Protein AF-A0A453S415-F1 (afdb_monomer)

Solvent-accessible surface area (backbone atoms only — not comparable to full-atom values): 5928 Å² total; per-residue (Å²): 113,71,65,60,36,51,50,51,43,56,59,54,68,76,46,88,59,88,37,27,46,44,53,34,50,50,31,50,41,46,22,54,35,24,46,52,50,15,52,54,25,48,53,48,25,58,62,27,58,77,66,74,37,78,68,34,51,55,50,24,53,54,28,44,54,52,15,53,52,27,42,52,50,20,51,55,32,45,54,49,33,74,67,45,59,64,55,66,85,78,68,97,76,81,76,94,73,77,98,81,78,81,78,80,86,128

Nearest PDB structures (foldseek):
  2gs4-assembly1_A  TM=6.309E-01  e=2.233E+00  Escherichia coli
  1g73-assembly2_B  TM=5.853E-01  e=7.847E+00  Homo sapiens
  4tx5-assembly1_A  TM=4.595E-01  e=7.391E+00  Homo sapiens

Organism: Aegilops tauschii subsp. strangulata (NCBI:txid200361)

InterPro domains:
  IPR038499 BRO1 domain superfamily [G3DSA:1.25.40.280] (1-100)
  IPR038898 BRO1 domain-containing protein BROX [PTHR23032] (1-88)

Mean predicted aligned error: 12.39 Å

Foldseek 3Di:
DLVVLVVVLVVLVPDPPQFLQSVLVNLVSLLVNLQVLLVVLQVLLVVLVVVVDPVSVVVSVVSNVRSVVSVVVSVVSVVVSVPRDRGGPPDDDDDDDDPDDDDDDD

Structure (mmCIF, N/CA/C/O backbone):
data_AF-A0A453S415-F1
#
_entry.id   AF-A0A453S415-F1
#
loop_
_atom_site.group_PDB
_atom_site.id
_atom_site.type_symbol
_atom_site.label_atom_id
_atom_site.label_alt_id
_atom_site.label_comp_id
_atom_site.label_asym_id
_atom_site.label_entity_id
_atom_site.label_seq_id
_atom_site.pdbx_PDB_ins_code
_atom_site.Cartn_x
_atom_site.Cartn_y
_atom_site.Cartn_z
_atom_site.occupancy
_atom_site.B_iso_or_equiv
_atom_site.auth_seq_id
_atom_site.auth_comp_id
_atom_site.auth_asym_id
_atom_site.auth_atom_id
_atom_site.pdbx_PDB_model_num
ATOM 1 N N . MET A 1 1 ? -5.369 11.070 -3.153 1.00 53.47 1 MET A N 1
ATOM 2 C CA . MET A 1 1 ? -3.952 10.673 -3.317 1.00 53.47 1 MET A CA 1
ATOM 3 C C . MET A 1 1 ? -3.764 9.194 -3.656 1.00 53.47 1 MET A C 1
ATOM 5 O O . MET A 1 1 ? -3.070 8.930 -4.623 1.00 53.47 1 MET A O 1
ATOM 9 N N . VAL A 1 2 ? -4.406 8.234 -2.969 1.00 54.69 2 VAL A N 1
ATOM 10 C CA . VAL A 1 2 ? -4.272 6.785 -3.282 1.00 54.69 2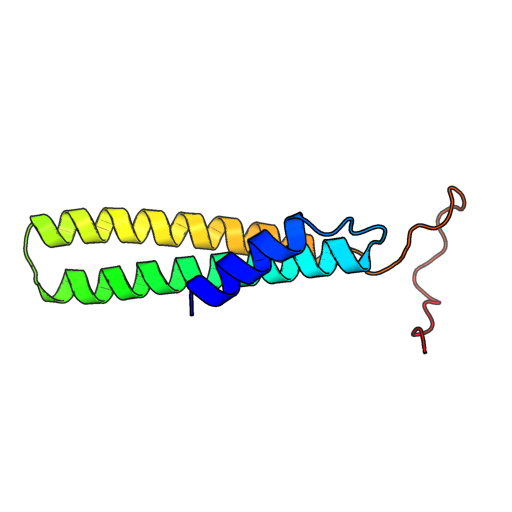 VAL A CA 1
ATOM 11 C C . VAL A 1 2 ? -4.640 6.440 -4.734 1.00 54.69 2 VAL A C 1
ATOM 13 O O . VAL A 1 2 ? -3.919 5.700 -5.395 1.00 54.69 2 VAL A O 1
ATOM 16 N N . LYS A 1 3 ? -5.708 7.053 -5.266 1.00 69.62 3 LYS A N 1
ATOM 17 C CA . LYS A 1 3 ? -6.169 6.831 -6.648 1.00 69.62 3 LYS A CA 1
ATOM 18 C C . LYS A 1 3 ? -5.131 7.210 -7.714 1.00 69.62 3 LYS A C 1
ATOM 20 O O . LYS A 1 3 ? -5.042 6.529 -8.722 1.00 69.62 3 LYS A O 1
ATOM 25 N N . CYS A 1 4 ? -4.330 8.253 -7.485 1.00 71.69 4 CYS A N 1
ATOM 26 C CA . CYS A 1 4 ? -3.330 8.705 -8.458 1.00 71.69 4 CYS A CA 1
ATOM 27 C C . CYS A 1 4 ? -2.174 7.703 -8.573 1.00 71.69 4 CYS A C 1
ATOM 29 O O . CYS A 1 4 ? -1.704 7.423 -9.668 1.00 71.69 4 CYS A O 1
ATOM 31 N N . TRP A 1 5 ? -1.759 7.127 -7.442 1.00 63.66 5 TRP A N 1
ATOM 32 C CA . TRP A 1 5 ? -0.700 6.119 -7.400 1.00 63.66 5 TRP A CA 1
ATOM 33 C C . TRP A 1 5 ? -1.160 4.762 -7.923 1.00 63.66 5 TRP A C 1
ATOM 35 O O . TRP A 1 5 ? -0.410 4.109 -8.636 1.00 63.66 5 TRP A O 1
ATOM 45 N N 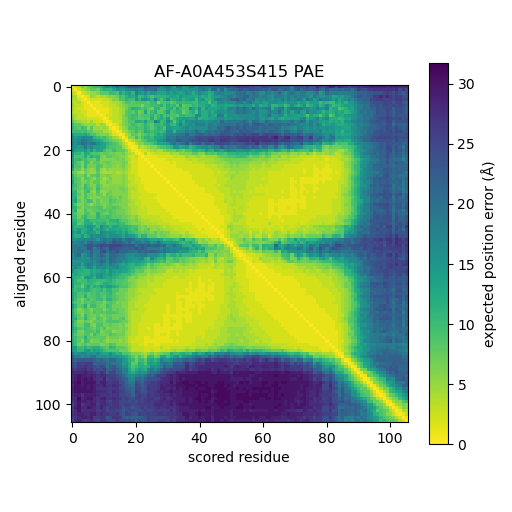. GLN A 1 6 ? -2.392 4.363 -7.599 1.00 73.44 6 GLN A N 1
ATOM 46 C CA . GLN A 1 6 ? -3.019 3.163 -8.154 1.00 73.44 6 GLN A CA 1
ATOM 47 C C . GLN A 1 6 ? -3.079 3.250 -9.687 1.00 73.44 6 GLN A C 1
ATOM 49 O O . GLN A 1 6 ? -2.571 2.371 -10.373 1.00 73.44 6 GLN A O 1
ATOM 54 N N . GLN A 1 7 ? -3.610 4.360 -10.211 1.00 79.62 7 GLN A N 1
ATOM 55 C CA . GLN A 1 7 ? -3.710 4.592 -11.650 1.00 79.62 7 GLN A CA 1
ATOM 56 C C . GLN A 1 7 ? -2.333 4.602 -12.321 1.00 79.62 7 GLN A C 1
ATOM 58 O O . GLN A 1 7 ? -2.167 4.002 -13.374 1.00 79.62 7 GLN A O 1
ATOM 63 N N . ALA A 1 8 ? -1.337 5.251 -11.712 1.00 74.00 8 ALA A N 1
ATOM 64 C CA . ALA A 1 8 ? 0.027 5.240 -12.230 1.00 74.00 8 ALA A CA 1
ATOM 65 C C . ALA A 1 8 ? 0.625 3.823 -12.246 1.00 74.00 8 ALA A C 1
ATOM 67 O O . ALA A 1 8 ? 1.288 3.462 -13.211 1.00 74.00 8 ALA A O 1
ATOM 68 N N . HIS A 1 9 ? 0.382 3.018 -11.208 1.00 71.12 9 HIS A N 1
ATOM 69 C CA . HIS A 1 9 ? 0.872 1.641 -11.124 1.00 71.12 9 HIS A CA 1
ATOM 70 C C . HIS A 1 9 ? 0.231 0.735 -12.184 1.00 71.12 9 HIS A C 1
ATOM 72 O O . HIS A 1 9 ? 0.935 -0.028 -12.839 1.00 71.12 9 HIS A O 1
ATOM 78 N N . GLU A 1 10 ? -1.084 0.842 -12.379 1.00 79.38 10 GLU A N 1
ATOM 79 C CA . GLU A 1 10 ? -1.820 0.082 -13.396 1.00 79.38 10 GLU A CA 1
ATOM 80 C C . GLU A 1 10 ? -1.405 0.508 -14.810 1.00 79.38 10 GLU A C 1
ATOM 82 O O . GLU A 1 10 ? -1.025 -0.332 -15.617 1.00 79.38 10 GLU A O 1
ATOM 87 N N . SER A 1 11 ? -1.342 1.814 -15.082 1.00 76.25 11 SER A N 1
ATOM 88 C CA . SER A 1 11 ? -0.927 2.330 -16.390 1.00 76.25 11 SER A CA 1
ATOM 89 C C . SER A 1 11 ? 0.508 1.969 -16.772 1.00 76.25 11 SER A C 1
ATOM 91 O O . SER A 1 11 ? 0.783 1.790 -17.952 1.00 76.25 11 SER A O 1
ATOM 93 N N . ILE A 1 12 ? 1.434 1.865 -15.811 1.00 69.94 12 ILE A N 1
ATOM 94 C CA . ILE A 1 12 ? 2.827 1.505 -16.112 1.00 69.94 12 ILE A CA 1
ATOM 95 C C . ILE A 1 12 ? 2.995 0.003 -16.379 1.00 69.94 12 ILE A C 1
ATOM 97 O O . ILE A 1 12 ? 3.953 -0.383 -17.043 1.00 69.94 12 ILE A O 1
ATOM 101 N N . ALA A 1 13 ? 2.081 -0.838 -15.880 1.00 66.88 13 ALA A N 1
ATOM 102 C CA . ALA A 1 13 ? 2.106 -2.281 -16.113 1.00 66.88 13 ALA A CA 1
ATOM 103 C C . ALA A 1 13 ? 1.750 -2.646 -17.564 1.00 66.88 13 ALA A C 1
ATOM 105 O O . ALA A 1 13 ? 2.242 -3.653 -18.070 1.00 66.88 13 ALA A O 1
ATOM 106 N N . ASP A 1 14 ? 0.952 -1.808 -18.232 1.00 66.88 14 ASP A N 1
ATOM 107 C CA . ASP A 1 14 ? 0.510 -2.006 -19.619 1.00 66.88 14 ASP A CA 1
ATOM 108 C C . ASP A 1 14 ? 1.526 -1.510 -20.665 1.00 66.88 14 ASP A C 1
ATOM 110 O O . ASP A 1 14 ? 1.360 -1.741 -21.865 1.00 66.88 14 ASP A O 1
ATOM 114 N N . ILE A 1 15 ? 2.590 -0.822 -20.238 1.00 65.94 15 ILE A N 1
ATOM 115 C CA . ILE A 1 15 ? 3.636 -0.334 -21.138 1.00 65.94 15 ILE A CA 1
ATOM 116 C C . ILE A 1 15 ? 4.702 -1.432 -21.265 1.00 65.94 15 ILE A C 1
ATOM 118 O O . ILE A 1 15 ? 5.246 -1.866 -20.249 1.00 65.94 15 ILE A O 1
ATOM 122 N N . PRO A 1 16 ? 5.061 -1.886 -22.482 1.00 62.00 16 PRO A N 1
ATOM 123 C CA . PRO A 1 16 ? 6.196 -2.781 -22.671 1.00 62.00 16 PRO A CA 1
ATOM 124 C C . PRO A 1 16 ? 7.492 -2.011 -22.389 1.00 62.00 16 PRO A C 1
ATOM 126 O O . PRO A 1 16 ? 8.071 -1.363 -23.261 1.00 62.00 16 PRO A O 1
ATOM 129 N N . LEU A 1 17 ? 7.920 -2.045 -21.130 1.00 63.75 17 LEU A N 1
ATOM 130 C CA . LEU A 1 17 ? 9.135 -1.407 -20.641 1.00 63.75 17 LEU A CA 1
ATOM 131 C C . LEU A 1 17 ? 10.342 -2.233 -21.108 1.00 63.75 17 LEU A C 1
ATOM 133 O O . LEU A 1 17 ? 10.775 -3.175 -20.455 1.00 63.75 17 LEU A O 1
ATOM 137 N N . LEU A 1 18 ? 10.833 -1.901 -22.301 1.00 58.69 18 LEU A N 1
ATOM 138 C CA . LEU A 1 18 ? 11.914 -2.591 -23.015 1.00 58.69 18 LEU A CA 1
ATOM 139 C C . LEU A 1 18 ? 13.324 -2.302 -22.452 1.00 58.69 18 LEU A C 1
ATOM 141 O O . LEU A 1 18 ? 14.306 -2.759 -23.034 1.00 58.69 18 LEU A O 1
ATOM 145 N N . ASP A 1 19 ? 13.457 -1.548 -21.355 1.00 65.44 19 ASP A N 1
ATOM 146 C CA . ASP A 1 19 ? 14.748 -1.184 -20.764 1.00 65.44 19 ASP A CA 1
ATOM 147 C C . ASP A 1 19 ? 14.751 -1.093 -19.223 1.00 65.44 19 ASP A C 1
ATOM 149 O O . ASP A 1 19 ? 13.713 -1.059 -18.558 1.00 65.44 19 ASP A O 1
ATOM 153 N N . GLY A 1 20 ? 15.959 -1.060 -18.640 1.00 66.44 20 GLY A N 1
ATOM 154 C CA . GLY A 1 20 ? 16.168 -0.979 -17.188 1.00 66.44 20 GLY A CA 1
ATOM 155 C C . GLY A 1 20 ? 15.611 0.299 -16.548 1.00 66.44 20 GLY A C 1
ATOM 156 O O . GLY A 1 20 ? 15.290 0.305 -15.357 1.00 66.44 20 GLY A O 1
ATOM 157 N N . TRP A 1 21 ? 15.418 1.367 -17.331 1.00 72.06 21 TRP A N 1
ATOM 158 C CA . TRP A 1 21 ? 14.755 2.584 -16.868 1.00 72.06 21 TRP A CA 1
ATOM 159 C C . TRP A 1 21 ? 13.283 2.343 -16.582 1.00 72.06 21 TRP A C 1
ATOM 161 O O . TRP A 1 21 ? 12.799 2.771 -15.532 1.00 72.06 21 TRP A O 1
ATOM 171 N N . GLY A 1 22 ? 12.571 1.658 -17.472 1.00 79.94 22 GLY A N 1
ATOM 172 C CA . GLY A 1 22 ? 11.166 1.349 -17.259 1.00 79.94 22 GLY A CA 1
ATOM 173 C C . GLY A 1 22 ? 10.935 0.528 -15.989 1.00 79.94 22 GLY A C 1
ATOM 174 O O . GLY A 1 22 ? 10.125 0.911 -15.142 1.00 79.94 22 GLY A O 1
ATOM 175 N N . GLU A 1 23 ? 11.722 -0.528 -15.779 1.00 81.06 23 GLU A N 1
ATOM 176 C CA . GLU A 1 23 ? 11.606 -1.343 -14.564 1.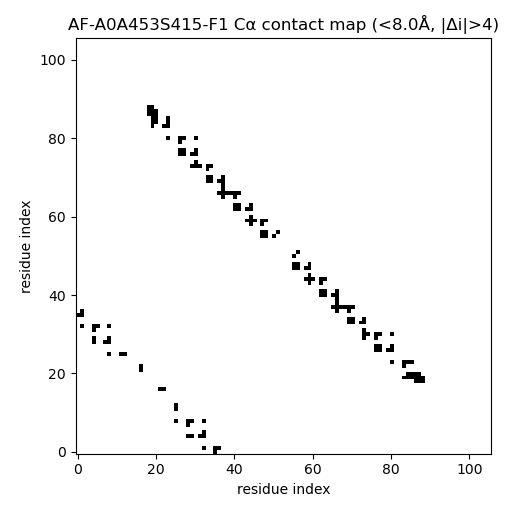00 81.06 23 GLU A CA 1
ATOM 177 C C . GLU A 1 23 ? 11.905 -0.538 -13.291 1.00 81.06 23 GLU A C 1
ATOM 179 O O . GLU A 1 23 ? 11.175 -0.623 -12.299 1.00 81.06 23 GLU A O 1
ATOM 184 N N . LYS A 1 24 ? 12.924 0.328 -13.327 1.00 86.56 24 LYS A N 1
ATOM 185 C CA . LYS A 1 24 ? 13.242 1.220 -12.207 1.00 86.56 24 LYS A CA 1
ATOM 186 C C . LYS A 1 24 ? 12.092 2.194 -11.906 1.00 86.56 24 LYS A C 1
ATOM 188 O O . LYS A 1 24 ? 11.764 2.406 -10.738 1.00 86.56 24 LYS A O 1
ATOM 193 N N . HIS A 1 25 ? 11.428 2.743 -12.925 1.00 86.62 25 HIS A N 1
ATOM 194 C CA . HIS A 1 25 ? 10.246 3.595 -12.735 1.00 86.62 25 HIS A CA 1
ATOM 195 C C . HIS A 1 25 ? 9.059 2.820 -12.152 1.00 86.62 25 HIS A C 1
ATOM 197 O O . HIS A 1 25 ? 8.387 3.324 -11.249 1.00 86.62 25 HIS A O 1
ATOM 203 N N . ARG A 1 26 ? 8.825 1.581 -12.599 1.00 86.19 26 ARG A N 1
ATOM 204 C CA . ARG A 1 26 ? 7.775 0.714 -12.044 1.00 86.19 26 ARG A CA 1
ATOM 205 C C . ARG A 1 26 ? 7.992 0.459 -10.554 1.00 86.19 26 ARG A C 1
ATOM 207 O O . ARG A 1 26 ? 7.060 0.615 -9.762 1.00 86.19 26 ARG A O 1
ATOM 214 N N . LEU A 1 27 ? 9.227 0.147 -10.160 1.00 90.56 27 LEU A N 1
ATOM 215 C CA . LEU A 1 27 ? 9.602 -0.031 -8.756 1.00 90.56 27 LEU A CA 1
ATOM 216 C C . LEU A 1 27 ? 9.379 1.249 -7.938 1.00 90.56 27 LEU A C 1
ATOM 218 O O . LEU A 1 27 ? 8.841 1.176 -6.836 1.00 90.56 27 LEU A O 1
ATOM 222 N N . PHE A 1 28 ? 9.702 2.426 -8.484 1.00 90.31 28 PHE A N 1
ATOM 223 C CA . PHE A 1 28 ? 9.446 3.702 -7.809 1.00 90.31 28 PHE A CA 1
ATOM 224 C C . PHE A 1 2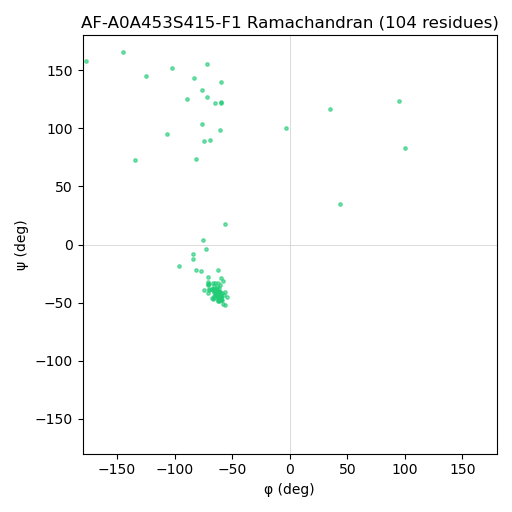8 ? 7.953 3.954 -7.562 1.00 90.31 28 PHE A C 1
ATOM 226 O O . PHE A 1 28 ? 7.548 4.283 -6.445 1.00 90.31 28 PHE A O 1
ATOM 233 N N . VAL A 1 29 ? 7.121 3.773 -8.593 1.00 90.56 29 VAL A N 1
ATOM 234 C CA . VAL A 1 29 ? 5.668 3.973 -8.494 1.00 90.56 29 VAL A CA 1
ATOM 235 C C . VAL A 1 29 ? 5.058 2.986 -7.502 1.00 90.56 29 VAL A C 1
ATOM 237 O O . VAL A 1 29 ? 4.269 3.389 -6.644 1.00 90.56 29 VAL A O 1
ATOM 240 N N . LYS A 1 30 ? 5.467 1.711 -7.558 1.00 91.00 30 LYS A N 1
ATOM 241 C CA . LYS A 1 30 ? 5.032 0.691 -6.600 1.00 91.00 30 LYS A CA 1
ATOM 242 C C . LYS A 1 30 ? 5.446 1.056 -5.172 1.00 91.00 30 LYS A C 1
ATOM 244 O O . LYS A 1 30 ? 4.608 1.014 -4.274 1.00 91.00 30 LYS A O 1
ATOM 249 N N . TRP A 1 31 ? 6.694 1.472 -4.956 1.00 93.62 31 TRP A N 1
ATOM 250 C CA . TRP A 1 31 ? 7.179 1.893 -3.640 1.00 93.62 31 TRP A CA 1
ATOM 251 C C . TRP A 1 31 ? 6.310 3.020 -3.062 1.00 93.62 31 TRP A C 1
ATOM 253 O O . TRP A 1 31 ? 5.779 2.886 -1.956 1.00 93.62 31 TRP A O 1
ATOM 263 N N . LYS A 1 32 ? 6.080 4.094 -3.827 1.00 92.81 32 LYS A N 1
ATOM 264 C CA . LYS A 1 32 ? 5.276 5.235 -3.365 1.00 92.81 32 LYS A CA 1
ATOM 265 C C . LYS A 1 32 ? 3.806 4.904 -3.153 1.00 92.81 32 LYS A C 1
ATOM 267 O O . LYS A 1 32 ? 3.206 5.417 -2.208 1.00 92.81 32 LYS A O 1
ATOM 272 N N . HIS A 1 33 ? 3.242 4.003 -3.952 1.00 89.38 33 HIS A N 1
ATOM 273 C CA . HIS A 1 33 ? 1.900 3.488 -3.711 1.00 89.38 33 HIS A CA 1
ATOM 274 C C . HIS A 1 33 ? 1.798 2.765 -2.356 1.00 89.38 33 HIS A C 1
ATOM 276 O O . HIS A 1 33 ? 0.902 3.066 -1.564 1.00 89.38 33 HIS A O 1
ATOM 282 N N . MET A 1 34 ? 2.740 1.865 -2.053 1.00 91.94 34 MET A N 1
ATOM 283 C CA . MET A 1 34 ? 2.743 1.104 -0.797 1.00 91.94 34 MET A CA 1
ATOM 284 C C . MET A 1 34 ? 3.012 1.989 0.426 1.00 91.94 34 MET A C 1
ATOM 286 O O . MET A 1 34 ? 2.361 1.826 1.457 1.00 91.94 34 MET A O 1
ATOM 290 N N . GLU A 1 35 ? 3.908 2.974 0.304 1.00 92.44 35 GLU A N 1
ATOM 291 C CA . GLU A 1 35 ? 4.162 3.986 1.340 1.00 92.44 35 GLU A CA 1
ATOM 292 C C . GLU A 1 35 ? 2.891 4.798 1.653 1.00 92.44 35 GLU A C 1
ATOM 294 O O . GLU A 1 35 ? 2.506 4.944 2.814 1.00 92.44 35 GLU A O 1
ATOM 299 N N . ALA A 1 36 ? 2.169 5.242 0.618 1.00 92.69 36 ALA A N 1
ATOM 300 C CA . ALA A 1 36 ? 0.908 5.961 0.782 1.00 92.69 36 ALA A CA 1
ATOM 301 C C . ALA A 1 36 ? -0.200 5.086 1.396 1.00 92.69 36 ALA A C 1
ATOM 303 O O . ALA A 1 36 ? -0.981 5.568 2.220 1.00 92.69 36 ALA A O 1
ATOM 304 N N . LYS A 1 37 ? -0.271 3.803 1.018 1.00 93.69 37 LYS A N 1
ATOM 305 C CA . LYS A 1 37 ? -1.229 2.834 1.571 1.00 93.69 37 LYS A CA 1
ATOM 306 C C . LYS A 1 37 ? -0.971 2.582 3.061 1.00 93.69 37 LYS A C 1
ATOM 308 O O . LYS A 1 37 ? -1.916 2.614 3.847 1.00 93.69 37 LYS A O 1
ATOM 313 N N . ALA A 1 38 ? 0.293 2.421 3.459 1.00 95.50 38 ALA A N 1
ATOM 314 C CA . ALA A 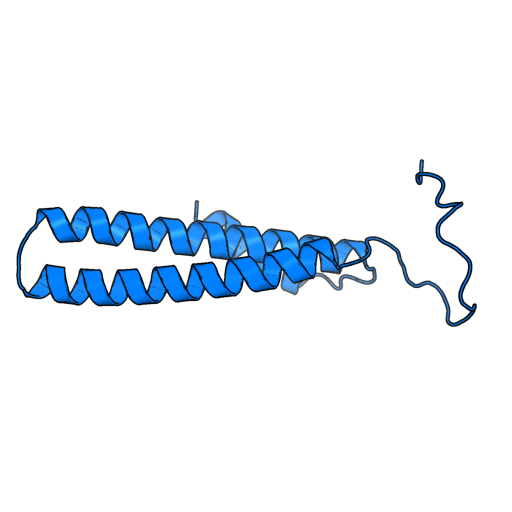1 38 ? 0.680 2.279 4.863 1.00 95.50 38 ALA A CA 1
ATOM 315 C C . ALA A 1 38 ? 0.274 3.506 5.696 1.00 95.50 38 ALA A C 1
ATOM 317 O O . ALA A 1 38 ? -0.366 3.361 6.738 1.00 95.50 38 ALA A O 1
ATOM 318 N N . ALA A 1 39 ? 0.570 4.715 5.204 1.00 94.31 39 ALA A N 1
ATOM 319 C CA . ALA A 1 39 ? 0.186 5.955 5.877 1.00 94.31 39 ALA A CA 1
ATOM 320 C C . ALA A 1 39 ? -1.339 6.085 6.027 1.00 94.31 39 ALA A C 1
ATOM 322 O O . ALA A 1 39 ? -1.826 6.435 7.100 1.00 94.31 39 ALA A O 1
ATOM 323 N N . ALA A 1 40 ? -2.106 5.760 4.980 1.00 94.25 40 ALA A N 1
ATOM 324 C CA . ALA A 1 40 ? -3.566 5.825 5.021 1.00 94.25 40 ALA A CA 1
ATOM 325 C C . ALA A 1 40 ? -4.164 4.916 6.107 1.00 94.25 40 ALA A C 1
ATOM 327 O O . ALA A 1 40 ? -5.038 5.356 6.854 1.00 94.25 40 ALA A O 1
ATOM 328 N N . TYR A 1 41 ? -3.673 3.679 6.233 1.00 94.31 41 TYR A N 1
ATOM 329 C CA . TYR A 1 41 ? -4.115 2.779 7.298 1.00 94.31 41 TYR A CA 1
ATOM 330 C C . TYR A 1 41 ? -3.697 3.261 8.687 1.00 94.31 41 TYR A C 1
ATOM 332 O O . TYR A 1 41 ? -4.501 3.191 9.611 1.00 94.31 41 TYR A O 1
ATOM 340 N N . TYR A 1 42 ? -2.491 3.813 8.835 1.00 92.75 42 TYR A N 1
ATOM 341 C CA . TYR A 1 42 ? -2.044 4.372 10.111 1.00 92.75 42 TYR A CA 1
ATOM 342 C C . TYR A 1 42 ? -2.924 5.546 10.570 1.00 92.75 42 TYR A C 1
ATOM 344 O O . TYR A 1 42 ? -3.370 5.583 11.714 1.00 92.75 42 TYR A O 1
ATOM 352 N N . TYR A 1 43 ? -3.268 6.473 9.670 1.00 91.44 43 TYR A N 1
ATOM 353 C CA . TYR A 1 43 ? -4.213 7.547 9.994 1.00 91.44 43 TYR A CA 1
ATOM 354 C C . TYR A 1 43 ? -5.620 7.022 10.290 1.00 91.44 43 TYR A C 1
ATOM 356 O O . TYR A 1 43 ? -6.315 7.576 11.138 1.00 91.44 43 TYR A O 1
ATOM 364 N N . HIS A 1 44 ? -6.041 5.938 9.635 1.00 91.06 44 HIS A N 1
ATOM 365 C CA . HIS A 1 44 ? -7.319 5.305 9.941 1.00 91.06 44 HIS A CA 1
ATOM 366 C C . HIS A 1 44 ? -7.360 4.745 11.370 1.00 91.06 44 HIS A C 1
ATOM 368 O O . HIS A 1 44 ? -8.379 4.897 12.039 1.00 91.06 44 HIS A O 1
ATOM 374 N N . VAL A 1 45 ? -6.254 4.172 11.862 1.00 91.25 45 VAL A N 1
ATOM 375 C CA . VAL A 1 45 ? -6.119 3.736 13.264 1.00 91.25 45 VAL A CA 1
ATOM 376 C C . VAL A 1 45 ? -6.326 4.905 14.225 1.00 91.25 45 VAL A C 1
ATOM 378 O O . VAL A 1 45 ? -7.122 4.773 15.147 1.00 91.25 45 VAL A O 1
ATOM 381 N N . LEU A 1 46 ? -5.680 6.053 13.980 1.00 87.06 46 LEU A N 1
ATOM 382 C CA . LEU A 1 46 ? -5.813 7.242 14.834 1.00 87.06 46 LEU A CA 1
ATOM 383 C C . LEU A 1 46 ? -7.271 7.719 14.933 1.00 87.06 46 LEU A C 1
ATOM 385 O O . LEU A 1 46 ? -7.747 8.012 16.022 1.00 87.06 46 LEU A O 1
ATOM 389 N N . ILE A 1 47 ? -8.001 7.716 13.814 1.00 88.56 47 ILE A N 1
ATOM 390 C CA . ILE A 1 47 ? -9.426 8.088 13.783 1.00 88.56 47 ILE A CA 1
ATOM 391 C C . ILE A 1 47 ? -10.291 7.067 14.540 1.00 88.56 47 ILE A C 1
ATOM 393 O O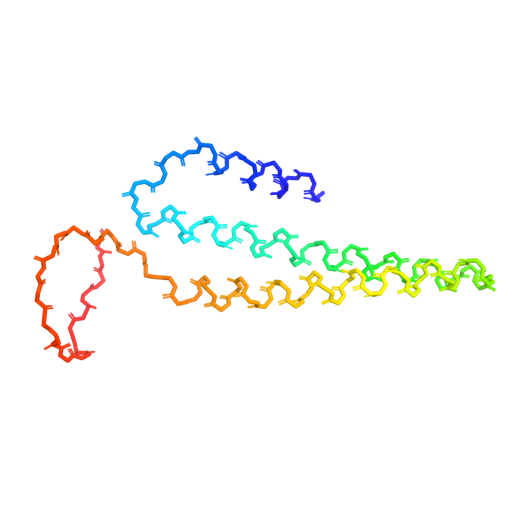 . ILE A 1 47 ? -11.265 7.425 15.199 1.00 88.56 47 ILE A O 1
ATOM 397 N N . LEU A 1 48 ? -9.976 5.774 14.430 1.00 83.12 48 LEU A N 1
ATOM 398 C CA . LEU A 1 48 ? -10.739 4.721 15.102 1.00 83.12 48 LEU A CA 1
ATOM 399 C C . LEU A 1 48 ? -10.524 4.719 16.621 1.00 83.12 48 LEU A C 1
ATOM 401 O O . LEU A 1 48 ? -11.474 4.429 17.358 1.00 83.12 48 LEU A O 1
ATOM 405 N N . ASP A 1 49 ? -9.320 5.066 17.076 1.00 73.75 49 ASP A N 1
ATOM 406 C CA . ASP A 1 49 ? -8.956 5.146 18.494 1.00 73.75 49 ASP A CA 1
ATOM 407 C C . ASP A 1 49 ? -9.771 6.223 19.237 1.00 73.75 49 ASP A C 1
ATOM 409 O O . ASP A 1 49 ? -10.260 5.986 20.341 1.00 73.75 49 ASP A O 1
ATOM 413 N N . GLU A 1 50 ? -10.072 7.350 18.577 1.00 75.56 50 GLU A N 1
ATOM 414 C CA . GLU A 1 50 ? -10.897 8.435 19.139 1.00 75.56 50 GLU A CA 1
ATOM 415 C C . GLU A 1 50 ? -12.318 7.993 19.536 1.00 75.56 50 GLU A C 1
ATOM 417 O O . GLU A 1 50 ? -12.920 8.557 20.449 1.00 75.56 50 GLU A O 1
ATOM 422 N N . SER A 1 51 ? -12.871 6.974 18.871 1.00 72.25 51 SER A N 1
ATOM 423 C CA . SER A 1 51 ? -14.247 6.515 19.116 1.00 72.25 51 SER A CA 1
ATOM 424 C C . SER A 1 51 ? -14.392 5.528 20.286 1.00 72.25 51 SER A C 1
ATOM 426 O O . SER A 1 51 ? -15.514 5.284 20.725 1.00 72.25 51 SER A O 1
ATOM 428 N N . ASN A 1 52 ? -13.281 4.976 20.797 1.00 68.19 52 ASN A N 1
ATOM 429 C CA . ASN A 1 52 ? -13.158 4.155 22.016 1.00 68.19 52 ASN A CA 1
ATOM 430 C C . ASN A 1 52 ? -14.233 3.057 22.240 1.00 68.19 52 ASN A C 1
ATOM 432 O O . ASN A 1 52 ? -14.638 2.768 23.366 1.00 68.19 52 ASN A O 1
ATOM 436 N N . THR A 1 53 ? -14.713 2.426 21.163 1.00 82.44 53 THR A N 1
ATOM 437 C CA . THR A 1 53 ? -15.648 1.287 21.217 1.00 82.44 53 THR A CA 1
ATOM 438 C C . THR A 1 53 ? -14.914 -0.034 20.968 1.00 82.44 53 THR A C 1
ATOM 440 O O . THR A 1 53 ? -13.958 -0.081 20.200 1.00 82.44 53 THR A O 1
ATOM 443 N N . GLU A 1 54 ? -15.391 -1.164 21.503 1.00 79.94 54 GLU A N 1
ATOM 444 C CA . GLU A 1 54 ? -14.781 -2.480 21.202 1.00 79.94 54 GLU A CA 1
ATOM 445 C C . GLU A 1 54 ? -14.762 -2.808 19.696 1.00 79.94 54 GLU A C 1
ATOM 447 O O . GLU A 1 54 ? -13.882 -3.515 19.194 1.00 79.94 54 GLU A O 1
ATOM 452 N N . LYS A 1 55 ? -15.758 -2.311 18.952 1.00 79.31 55 LYS A N 1
ATOM 453 C CA . LYS A 1 55 ? -15.833 -2.480 17.498 1.00 79.31 55 LYS A CA 1
ATOM 454 C C . LYS A 1 55 ? -14.767 -1.644 16.790 1.00 79.31 55 LYS A C 1
ATOM 456 O O . LYS A 1 55 ? -14.148 -2.143 15.851 1.00 79.31 55 LYS A O 1
ATOM 461 N N . SER A 1 56 ? -14.542 -0.407 17.232 1.00 81.69 56 SER A N 1
ATOM 462 C CA . SER A 1 56 ? -13.498 0.452 16.673 1.00 81.69 56 SER A CA 1
ATOM 463 C C . SER A 1 56 ? -12.101 -0.038 17.038 1.00 81.69 56 SER A C 1
ATOM 465 O O . SER A 1 56 ? -11.231 -0.009 16.177 1.00 81.69 56 SER A O 1
ATOM 467 N N . GLN A 1 57 ? -11.907 -0.617 18.226 1.00 85.62 57 GLN A N 1
ATOM 468 C CA . GLN A 1 57 ? -10.654 -1.278 18.610 1.00 85.62 57 GLN A CA 1
ATOM 469 C C . GLN A 1 57 ? -10.325 -2.465 17.697 1.00 85.62 57 GLN A C 1
ATOM 471 O O . GLN A 1 57 ? -9.217 -2.558 17.174 1.00 85.62 57 GLN A O 1
ATOM 476 N N . ARG A 1 58 ? -11.291 -3.355 17.429 1.00 87.38 58 ARG A N 1
ATOM 477 C CA . ARG A 1 58 ? -11.086 -4.467 16.481 1.00 87.38 58 ARG A CA 1
ATOM 478 C C . ARG A 1 58 ? -10.756 -3.975 15.070 1.00 87.38 58 ARG A C 1
ATOM 480 O O . ARG A 1 58 ? -9.872 -4.532 14.422 1.00 87.38 58 ARG A O 1
ATOM 487 N N . ALA A 1 59 ? -11.435 -2.928 14.605 1.00 89.62 59 ALA A N 1
ATOM 488 C CA . ALA A 1 59 ? -11.137 -2.312 13.314 1.00 89.62 59 ALA A CA 1
ATOM 489 C C . ALA A 1 59 ? -9.744 -1.651 13.292 1.00 89.62 59 ALA A C 1
ATOM 491 O O . ALA A 1 59 ? -9.031 -1.775 12.299 1.00 89.62 59 ALA A O 1
ATOM 492 N N . ALA A 1 60 ? -9.330 -1.015 14.391 1.00 90.75 60 ALA A N 1
ATOM 493 C CA . ALA A 1 60 ? -8.018 -0.394 14.538 1.00 90.75 60 ALA A CA 1
ATOM 494 C C . ALA A 1 60 ? -6.897 -1.441 14.482 1.00 90.75 60 ALA A C 1
ATOM 496 O O . ALA A 1 60 ? -5.916 -1.249 13.770 1.00 90.75 60 ALA A O 1
ATOM 497 N N . VAL A 1 61 ? -7.071 -2.594 15.135 1.00 92.25 61 VAL A N 1
ATOM 498 C CA . VAL A 1 61 ? -6.112 -3.710 15.049 1.00 92.25 61 VAL A CA 1
ATOM 499 C C . VAL A 1 61 ? -5.966 -4.210 13.607 1.00 92.25 61 VAL A C 1
ATOM 501 O O . VAL A 1 61 ? -4.846 -4.373 13.127 1.00 92.25 61 VAL A O 1
ATOM 504 N N . ALA A 1 62 ? -7.073 -4.403 12.883 1.00 93.44 62 ALA A N 1
ATOM 505 C CA . ALA A 1 62 ? -7.027 -4.842 11.484 1.00 93.44 62 ALA A CA 1
ATOM 506 C C . ALA A 1 62 ? -6.370 -3.799 10.556 1.00 93.44 62 ALA A C 1
ATOM 508 O O . ALA A 1 62 ? -5.596 -4.145 9.656 1.00 93.44 62 ALA A O 1
ATOM 509 N N . ALA A 1 63 ? -6.645 -2.511 10.784 1.00 92.81 63 ALA A N 1
ATOM 510 C CA . ALA A 1 63 ? -6.014 -1.419 10.051 1.00 92.81 63 ALA A CA 1
ATOM 511 C C . ALA A 1 63 ? -4.506 -1.344 10.338 1.00 92.81 63 ALA A C 1
ATOM 513 O O . ALA A 1 63 ? -3.721 -1.187 9.405 1.00 92.81 63 ALA A O 1
ATOM 514 N N . LEU A 1 64 ? -4.084 -1.541 11.591 1.00 95.12 64 LEU A N 1
ATOM 515 C CA . LEU A 1 64 ? -2.670 -1.574 11.964 1.00 95.12 64 LEU A CA 1
ATOM 516 C C . LEU A 1 64 ? -1.930 -2.726 11.272 1.00 95.12 64 LEU A C 1
ATOM 518 O O . LEU A 1 64 ? -0.885 -2.500 10.666 1.00 95.12 64 LEU A O 1
ATOM 522 N N . GLN A 1 65 ? -2.507 -3.931 11.268 1.00 96.62 65 GLN A N 1
ATOM 523 C CA . GLN A 1 65 ? -1.948 -5.080 10.543 1.00 96.62 65 GLN A CA 1
ATOM 524 C C . GLN A 1 65 ? -1.776 -4.780 9.044 1.00 96.62 65 GLN A C 1
ATOM 526 O O . GLN A 1 65 ? -0.725 -5.056 8.465 1.00 96.62 65 GLN A O 1
ATOM 531 N N . SER A 1 66 ? -2.775 -4.138 8.430 1.00 95.75 66 SER A N 1
ATOM 532 C CA . SER A 1 66 ? -2.725 -3.736 7.016 1.00 95.75 66 SER A CA 1
ATOM 533 C C . SER A 1 66 ? -1.658 -2.662 6.742 1.00 95.75 66 SER A C 1
ATOM 535 O O . SER A 1 66 ? -1.008 -2.672 5.689 1.00 95.75 66 SER A O 1
ATOM 537 N N . ALA A 1 67 ? -1.454 -1.733 7.685 1.00 95.69 67 ALA A N 1
ATOM 538 C CA . ALA A 1 67 ? -0.405 -0.717 7.613 1.00 95.69 67 ALA A CA 1
ATOM 539 C C . ALA A 1 67 ? 0.991 -1.350 7.675 1.00 95.69 67 ALA A C 1
ATOM 541 O O . ALA A 1 67 ? 1.856 -1.020 6.863 1.00 95.69 67 ALA A O 1
ATOM 542 N N . GLU A 1 68 ? 1.201 -2.281 8.607 1.00 97.06 68 GLU A N 1
ATOM 543 C CA . GLU A 1 68 ? 2.473 -2.980 8.796 1.00 97.06 68 GLU A CA 1
ATOM 544 C C . GLU A 1 68 ? 2.857 -3.834 7.588 1.00 97.06 68 GLU A C 1
ATOM 546 O O . GLU A 1 68 ? 4.018 -3.819 7.168 1.00 97.06 68 GLU A O 1
ATOM 551 N N . GLU A 1 69 ? 1.894 -4.544 6.999 1.00 97.25 69 GLU A N 1
ATOM 552 C CA . GLU A 1 69 ? 2.104 -5.311 5.772 1.00 97.25 69 GLU A CA 1
ATOM 553 C C . GLU A 1 69 ? 2.506 -4.393 4.612 1.00 97.25 69 GLU A C 1
ATOM 555 O O . GLU A 1 69 ? 3.534 -4.614 3.967 1.00 97.25 69 GLU A O 1
ATOM 560 N N . SER A 1 70 ? 1.760 -3.301 4.415 1.00 94.31 70 SER A N 1
ATOM 561 C CA . SER A 1 70 ? 2.050 -2.322 3.362 1.00 94.31 70 SER A CA 1
ATOM 562 C C . SER A 1 70 ? 3.424 -1.668 3.552 1.00 94.31 70 SER A C 1
ATOM 564 O O . SER A 1 70 ? 4.151 -1.443 2.586 1.00 94.31 70 SER A O 1
ATOM 566 N N . LEU A 1 71 ? 3.818 -1.400 4.800 1.00 96.25 71 LEU A N 1
ATOM 567 C CA . LEU A 1 71 ? 5.126 -0.844 5.136 1.00 96.25 71 LEU A CA 1
ATOM 568 C C . LEU A 1 71 ? 6.260 -1.856 4.906 1.00 96.25 71 LEU A C 1
ATOM 570 O O . LEU A 1 71 ? 7.338 -1.482 4.442 1.00 96.25 71 LEU A O 1
ATOM 574 N N . ARG A 1 72 ? 6.037 -3.138 5.218 1.00 97.56 72 ARG A N 1
ATOM 575 C CA . ARG A 1 72 ? 7.000 -4.212 4.940 1.00 97.56 72 ARG A CA 1
ATOM 576 C C . ARG A 1 72 ? 7.241 -4.350 3.441 1.00 97.56 72 ARG A C 1
ATOM 578 O O . ARG A 1 72 ? 8.395 -4.374 3.026 1.00 97.56 72 ARG A O 1
ATOM 585 N N . GLU A 1 73 ? 6.178 -4.386 2.645 1.00 96.50 73 GLU A N 1
ATOM 586 C CA . GLU A 1 73 ? 6.301 -4.442 1.189 1.00 96.50 73 GLU A CA 1
ATOM 587 C C . GLU A 1 73 ? 6.943 -3.163 0.628 1.00 96.50 73 GLU A C 1
ATOM 589 O O . GLU A 1 73 ? 7.827 -3.252 -0.219 1.00 96.50 73 GLU A O 1
ATOM 594 N N . SER A 1 74 ? 6.592 -1.983 1.151 1.00 97.31 74 SER A N 1
ATOM 595 C CA . SER A 1 74 ? 7.231 -0.711 0.780 1.00 97.31 74 SER A CA 1
ATOM 596 C C . SER A 1 74 ? 8.754 -0.755 0.952 1.00 97.31 74 SER A C 1
ATOM 598 O O . SER A 1 74 ? 9.483 -0.375 0.037 1.00 97.31 74 SER A O 1
ATOM 600 N N . ARG A 1 75 ? 9.252 -1.297 2.074 1.00 97.38 75 ARG A N 1
ATOM 601 C CA . ARG A 1 75 ? 10.697 -1.479 2.301 1.00 97.38 75 ARG A CA 1
ATOM 602 C C . ARG A 1 75 ? 11.338 -2.428 1.290 1.00 97.38 75 ARG A C 1
ATOM 604 O O . ARG A 1 75 ? 12.356 -2.073 0.707 1.00 97.38 75 ARG A O 1
ATOM 611 N N . ALA A 1 76 ? 10.717 -3.575 1.023 1.00 96.56 76 ALA A N 1
ATOM 612 C CA . ALA A 1 76 ? 11.241 -4.532 0.048 1.00 96.56 76 ALA A CA 1
ATOM 613 C C . ALA A 1 76 ? 11.320 -3.930 -1.370 1.00 96.56 76 ALA A C 1
ATOM 615 O O . ALA A 1 76 ? 12.312 -4.098 -2.077 1.00 96.56 76 ALA A O 1
ATOM 616 N N . VAL A 1 77 ? 10.296 -3.174 -1.782 1.00 94.94 77 VAL A N 1
ATOM 617 C CA . VAL A 1 77 ? 10.281 -2.505 -3.093 1.00 94.94 77 VAL A CA 1
ATOM 618 C C . VAL A 1 77 ? 11.283 -1.348 -3.138 1.00 94.94 77 VAL A C 1
ATOM 620 O O . VAL A 1 77 ? 11.916 -1.130 -4.167 1.00 94.94 77 VAL A O 1
ATOM 623 N N . CYS A 1 78 ? 11.477 -0.632 -2.030 1.00 95.38 78 CYS A N 1
ATOM 624 C CA . CYS A 1 78 ? 12.510 0.391 -1.891 1.00 95.38 78 CYS A CA 1
ATOM 625 C C . CYS A 1 78 ? 13.914 -0.202 -2.098 1.00 95.38 78 CYS A C 1
ATOM 627 O O . CYS A 1 78 ? 14.698 0.330 -2.882 1.00 95.38 78 CYS A O 1
ATOM 629 N N . GLU A 1 79 ? 14.231 -1.328 -1.461 1.00 96.06 79 GLU A N 1
ATOM 630 C CA . GLU A 1 79 ? 15.511 -2.029 -1.645 1.00 96.06 79 GLU A CA 1
ATOM 631 C C . GLU A 1 79 ? 15.704 -2.493 -3.099 1.00 96.06 79 GLU A C 1
ATOM 633 O O . GLU A 1 79 ? 16.764 -2.277 -3.697 1.00 96.06 79 GLU A O 1
ATOM 638 N N . ALA A 1 80 ? 14.655 -3.049 -3.714 1.00 92.38 80 ALA A N 1
ATOM 639 C CA . ALA A 1 80 ? 14.659 -3.417 -5.129 1.00 92.38 80 ALA A CA 1
ATOM 640 C C . ALA A 1 80 ? 14.882 -2.197 -6.048 1.00 92.38 80 ALA A C 1
ATOM 642 O O . ALA A 1 80 ? 15.671 -2.252 -6.987 1.00 92.38 80 ALA A O 1
ATOM 643 N N . PHE A 1 81 ? 14.247 -1.059 -5.760 1.00 91.94 81 PHE A N 1
ATOM 644 C CA . PHE A 1 81 ? 14.416 0.178 -6.527 1.00 91.94 81 PHE A CA 1
ATOM 645 C C . PHE A 1 81 ? 15.855 0.717 -6.475 1.00 91.94 81 PHE A C 1
ATOM 647 O O . PHE A 1 81 ? 16.396 1.161 -7.497 1.00 91.94 81 PHE A O 1
ATOM 654 N N . HIS A 1 82 ? 16.475 0.692 -5.292 1.00 89.44 82 HIS A N 1
ATOM 655 C CA . HIS A 1 82 ? 17.848 1.163 -5.104 1.00 89.44 82 HIS A CA 1
ATOM 656 C C . HIS A 1 82 ? 18.874 0.227 -5.753 1.00 89.44 82 HIS A C 1
ATOM 658 O O . HIS A 1 82 ? 19.885 0.708 -6.260 1.00 89.44 82 HIS A O 1
ATOM 664 N N . SER A 1 83 ? 18.599 -1.079 -5.790 1.00 89.31 83 SER A N 1
ATOM 665 C CA . SER A 1 83 ? 19.454 -2.076 -6.450 1.00 89.31 83 SER A CA 1
ATOM 666 C C . SER A 1 83 ? 19.249 -2.162 -7.969 1.00 89.31 83 SER A C 1
ATOM 668 O O . SER A 1 83 ? 20.162 -2.574 -8.686 1.00 89.31 83 SER A O 1
ATOM 670 N N . ALA A 1 84 ? 18.096 -1.730 -8.489 1.00 85.88 84 ALA A N 1
ATOM 671 C CA . ALA A 1 84 ? 17.823 -1.709 -9.922 1.00 85.88 84 ALA A CA 1
ATOM 672 C C . ALA A 1 84 ? 18.752 -0.731 -10.662 1.00 85.88 84 ALA A C 1
ATOM 674 O O . ALA A 1 84 ? 18.764 0.480 -10.402 1.00 85.88 84 ALA A O 1
ATOM 675 N N . SER A 1 85 ? 19.511 -1.254 -11.626 1.00 77.81 85 SER A N 1
ATOM 676 C CA . SER A 1 85 ? 20.355 -0.440 -12.501 1.00 77.81 85 SER A CA 1
ATOM 677 C C . SER A 1 85 ? 19.502 0.269 -13.560 1.00 77.81 85 SER A C 1
ATOM 679 O O . SER A 1 85 ? 18.683 -0.383 -14.200 1.00 77.81 85 SER A O 1
ATOM 681 N N . PRO A 1 86 ? 19.697 1.578 -13.797 1.00 66.50 86 PRO A N 1
ATOM 682 C CA . PRO A 1 86 ? 18.959 2.307 -14.828 1.00 66.50 86 PRO A CA 1
ATOM 683 C C . PRO A 1 86 ? 19.393 1.960 -16.267 1.00 66.50 86 PRO A C 1
ATOM 685 O O . PRO A 1 86 ? 18.824 2.479 -17.215 1.00 66.50 86 PRO A O 1
ATOM 688 N N . CYS A 1 87 ? 20.406 1.119 -16.480 1.00 58.06 87 CYS A N 1
ATOM 689 C CA . CYS A 1 87 ? 20.979 0.908 -17.812 1.00 58.06 87 CYS A CA 1
ATOM 690 C C . CYS A 1 87 ? 20.196 -0.120 -18.650 1.00 58.06 87 CYS A C 1
ATOM 692 O O . CYS A 1 87 ? 19.760 -1.149 -18.131 1.00 58.06 87 CYS A O 1
ATOM 694 N N . ARG A 1 88 ? 20.093 0.113 -19.970 1.00 55.12 88 ARG A N 1
ATOM 695 C CA . ARG A 1 88 ? 19.840 -0.964 -20.941 1.00 55.12 88 ARG A CA 1
ATOM 696 C C . ARG A 1 88 ? 20.985 -1.960 -20.823 1.00 55.12 88 ARG A C 1
ATOM 698 O O . ARG A 1 88 ? 22.142 -1.577 -20.980 1.00 55.12 88 ARG A O 1
ATOM 705 N N . VAL A 1 89 ? 20.675 -3.218 -20.533 1.00 52.59 89 VAL A N 1
ATOM 706 C CA . VAL A 1 89 ? 21.641 -4.299 -20.736 1.00 52.59 89 VAL A CA 1
ATOM 707 C C . VAL A 1 89 ? 21.572 -4.642 -22.220 1.00 52.59 89 VAL A C 1
ATOM 709 O O . VAL A 1 89 ? 20.932 -5.609 -22.620 1.00 52.59 89 VAL A O 1
ATOM 712 N N . ASP A 1 90 ? 22.131 -3.771 -23.058 1.00 45.84 90 ASP A N 1
ATOM 713 C CA . ASP A 1 90 ? 22.345 -4.110 -24.457 1.00 45.84 90 ASP A CA 1
ATOM 714 C C . ASP A 1 90 ? 23.558 -5.052 -24.502 1.00 45.84 90 ASP A C 1
ATOM 716 O O . ASP A 1 90 ? 24.698 -4.621 -24.363 1.00 45.84 90 ASP A O 1
ATOM 720 N N . GLY A 1 91 ? 23.292 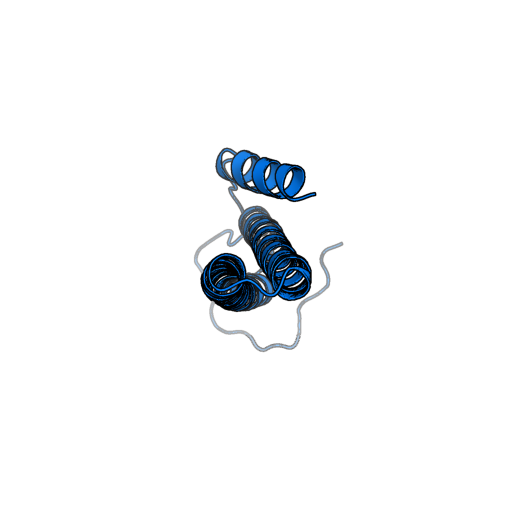-6.347 -24.679 1.00 42.72 91 GLY A N 1
ATOM 721 C CA . GLY A 1 91 ? 24.289 -7.320 -25.121 1.00 42.72 91 GLY A CA 1
ATOM 722 C C . GLY A 1 91 ? 25.006 -8.097 -24.018 1.00 42.72 91 GLY A C 1
ATOM 723 O O . GLY A 1 91 ? 25.683 -7.558 -23.148 1.00 42.72 91 GLY A O 1
ATOM 724 N N . GLU A 1 92 ? 24.900 -9.416 -24.119 1.00 46.94 92 GLU A N 1
ATOM 725 C CA . GLU 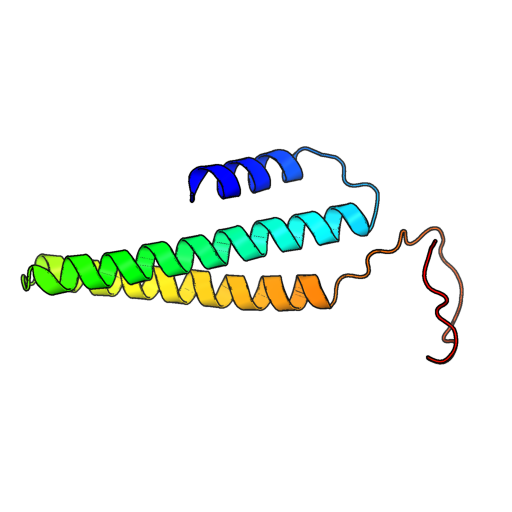A 1 92 ? 25.753 -10.385 -23.446 1.00 46.94 92 GLU A CA 1
ATOM 726 C C . GLU A 1 92 ? 27.219 -10.214 -23.883 1.00 46.94 92 GLU A C 1
ATOM 728 O O . GLU A 1 92 ? 27.613 -10.729 -24.925 1.00 46.94 92 GLU A O 1
ATOM 733 N N . HIS A 1 93 ? 28.043 -9.526 -23.095 1.00 44.75 93 HIS A N 1
ATOM 734 C CA . HIS A 1 93 ? 29.428 -9.918 -22.809 1.00 44.75 93 HIS A CA 1
ATOM 735 C C . HIS A 1 93 ? 30.073 -8.954 -21.812 1.00 44.75 93 HIS A C 1
ATOM 737 O O . HIS A 1 93 ? 29.711 -7.789 -21.720 1.00 44.75 93 HIS A O 1
ATOM 743 N N . GLU A 1 94 ? 31.108 -9.470 -21.153 1.00 40.12 94 GLU A N 1
ATOM 744 C CA . GLU A 1 94 ? 32.187 -8.713 -20.514 1.00 40.12 94 GLU A CA 1
ATOM 745 C C . GLU A 1 94 ? 32.094 -8.523 -18.992 1.00 40.12 94 GLU A C 1
ATOM 747 O O . GLU A 1 94 ? 31.622 -7.540 -18.431 1.00 40.12 94 GLU A O 1
ATOM 752 N N . MET A 1 95 ? 32.567 -9.583 -18.330 1.00 42.75 95 MET A N 1
ATOM 753 C CA . MET A 1 95 ? 33.693 -9.557 -17.392 1.00 42.75 95 MET A CA 1
ATOM 754 C C . MET A 1 95 ? 33.859 -8.300 -16.528 1.00 42.75 95 MET A C 1
ATOM 756 O O . MET A 1 95 ? 34.223 -7.228 -16.993 1.00 42.75 95 MET A O 1
ATOM 760 N N . VAL A 1 96 ? 33.722 -8.538 -15.221 1.00 49.34 96 VAL A N 1
ATOM 761 C CA . VAL A 1 96 ? 34.423 -7.891 -14.100 1.00 49.34 96 VAL A CA 1
ATOM 762 C C . VAL A 1 96 ? 35.491 -6.876 -14.536 1.00 49.34 96 VAL A C 1
ATOM 764 O O . VAL A 1 96 ? 36.629 -7.251 -14.815 1.00 49.34 96 VAL A O 1
ATOM 767 N N . LEU A 1 97 ? 35.151 -5.587 -14.493 1.00 37.47 97 LEU A N 1
ATOM 768 C CA . LEU A 1 97 ? 36.135 -4.506 -14.435 1.00 37.47 97 LEU A CA 1
ATOM 769 C C . LEU A 1 97 ? 35.873 -3.601 -13.217 1.00 37.47 97 LEU A C 1
ATOM 771 O O . LEU A 1 97 ? 34.717 -3.450 -12.805 1.00 37.47 97 LEU A O 1
ATOM 775 N N . PRO A 1 98 ? 36.932 -3.058 -12.580 1.00 37.56 98 PRO A N 1
ATOM 776 C CA . PRO A 1 98 ? 36.852 -2.462 -11.249 1.00 37.56 98 PRO A CA 1
ATOM 777 C C . PRO A 1 98 ? 36.107 -1.122 -11.237 1.00 37.56 98 PRO A C 1
ATOM 779 O O . PRO A 1 98 ? 36.075 -0.397 -12.225 1.00 37.56 98 PRO A O 1
ATOM 782 N N . LEU A 1 99 ? 35.566 -0.787 -10.063 1.00 42.56 99 LEU A N 1
ATOM 783 C CA . LEU A 1 99 ? 34.679 0.337 -9.711 1.00 42.56 99 LEU A CA 1
ATOM 784 C C . LEU A 1 99 ? 35.167 1.778 -10.013 1.00 42.56 99 LEU A C 1
ATOM 786 O O . LEU A 1 99 ? 34.607 2.716 -9.454 1.00 42.56 99 LEU A O 1
ATOM 790 N N . GLN A 1 100 ? 36.169 2.004 -10.862 1.00 44.97 100 GLN A N 1
ATOM 791 C CA . GLN A 1 100 ? 36.803 3.323 -10.974 1.00 44.97 100 GLN A CA 1
ATOM 792 C C . GLN A 1 100 ? 36.270 4.214 -12.115 1.00 44.97 100 GLN A C 1
ATOM 794 O O . GLN A 1 100 ? 36.446 5.423 -12.028 1.00 44.97 100 GLN A O 1
ATOM 799 N N . GLU A 1 101 ? 35.590 3.701 -13.148 1.00 41.81 101 GLU A N 1
ATOM 800 C CA . GLU A 1 101 ? 35.266 4.529 -14.332 1.00 41.81 101 GLU A CA 1
ATOM 801 C C . GLU A 1 101 ? 33.814 4.380 -14.812 1.00 41.81 101 GLU A C 1
ATOM 803 O O . GLU A 1 101 ? 33.530 3.791 -15.853 1.00 41.81 101 GLU A O 1
ATOM 808 N N . ARG A 1 102 ? 32.857 4.942 -14.061 1.00 47.03 102 ARG A N 1
ATOM 809 C CA . ARG A 1 102 ? 31.527 5.255 -14.612 1.00 47.03 102 ARG A CA 1
ATOM 810 C C . ARG A 1 102 ? 31.402 6.761 -14.812 1.00 47.03 102 ARG A C 1
ATOM 812 O O . ARG A 1 102 ? 31.046 7.485 -13.888 1.00 47.03 102 ARG A O 1
ATOM 819 N N . GLU A 1 103 ? 31.688 7.206 -16.031 1.00 44.88 103 GLU A N 1
ATOM 820 C CA . GLU A 1 103 ? 31.352 8.553 -16.501 1.00 44.88 103 GLU A CA 1
ATOM 821 C C . GLU A 1 103 ? 29.825 8.777 -16.432 1.00 44.88 103 GLU A C 1
ATOM 823 O O . GLU A 1 103 ? 29.052 7.866 -16.758 1.00 44.88 103 GLU A O 1
ATOM 828 N N . PRO A 1 104 ? 29.349 9.968 -16.022 1.00 41.81 104 PRO A N 1
ATOM 829 C CA . PRO A 1 104 ? 27.925 10.269 -16.004 1.00 41.81 104 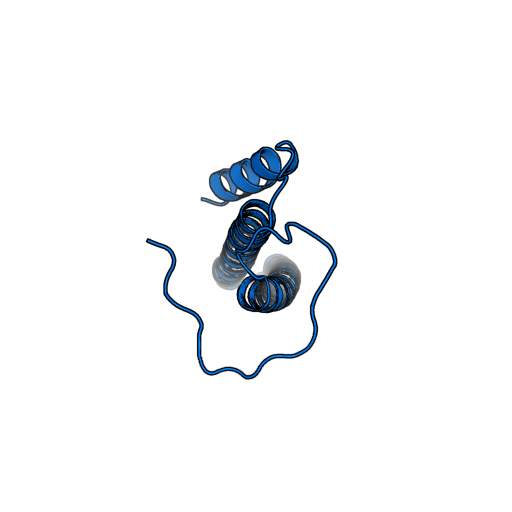PRO A CA 1
ATOM 830 C C . PRO A 1 104 ? 27.405 10.437 -17.438 1.00 41.81 104 PRO A C 1
ATOM 832 O O . PRO A 1 104 ? 27.941 11.212 -18.230 1.00 41.81 104 PRO A O 1
ATOM 835 N N . CYS A 1 105 ? 26.344 9.697 -17.770 1.00 41.06 105 CYS A N 1
ATOM 836 C CA . CYS A 1 105 ? 25.648 9.805 -19.052 1.00 41.06 105 CYS A CA 1
ATOM 837 C C . CYS A 1 105 ? 25.112 11.244 -19.217 1.00 41.06 105 CYS A C 1
ATOM 839 O O . CYS A 1 105 ? 24.399 11.724 -18.332 1.00 41.06 105 CYS A O 1
ATOM 841 N N . LYS A 1 106 ? 25.526 11.929 -20.293 1.00 43.03 106 LYS A N 1
ATOM 842 C CA . LYS A 1 106 ? 25.113 13.301 -20.638 1.00 43.03 106 LYS A CA 1
ATOM 843 C C . LYS A 1 106 ? 23.673 13.364 -21.128 1.00 43.03 106 LYS A C 1
ATOM 845 O O . LYS A 1 106 ? 23.273 12.435 -21.862 1.00 43.03 106 LYS A O 1
#

Secondary structure (DSSP, 8-state):
-HHHHHHHHHHHHTS---SHHHHHHHHHHHHHHHHHHHHHHHHHHHHHHHT--HHHHHHHHHHHHHHHHHHHHHHHHHHHHHHS--S---SS------TT--PPP-

pLDDT: mean 76.76, std 18.73, range [37.47, 97.56]

Sequence (106 aa):
MVKCWQQAHESIADIPLLDGWGEKHRLFVKWKHMEAKAAAYYYHVLILDESNTEKSQRAAVAALQSAEESLRESRAVCEAFHSASPCRVDGEHEMVLPLQEREPCK

Radius of gyration: 19.67 Å; Cα contacts (8 Å, |Δi|>4): 92; chains: 1; bounding box: 53×24×47 Å